Protein AF-A0A3B0SL34-F1 (afdb_monomer_lite)

pLDDT: mean 90.68, std 8.59, range [56.59, 98.12]

Sequence (74 aa):
MSDEAMQRAKDAEEHRRDYDGIMTASTEIGVPFAMALAVFFTSLVMANGIWVSLFAGVATYVFAHLVVKTFFSH

Secondary structure (DSSP, 8-state):
--HHHHHHHHHHHHHHHHHHHHHHHIIIIIHHHHHHHHHHHHHHHTT--HHHHHHHHHHHHHHHHHHHHHHH--

Foldseek 3Di:
DDPVVVVVVVVVVVVVVVVVVCCCCCQLQVVLQVQLVVQLVVCVVVVVDNVVSNVSSVVSSVVSNVVSCVPPVD

Organism: NCBI:txid652676

Radius of gyration: 19.48 Å; chains: 1; bounding box: 42×22×56 Å

Structure (mmCIF, N/CA/C/O backbone):
data_AF-A0A3B0SL34-F1
#
_entry.id   AF-A0A3B0SL34-F1
#
loop_
_atom_site.group_PDB
_atom_site.id
_atom_site.type_symbol
_atom_site.label_atom_id
_atom_site.label_alt_id
_atom_site.label_comp_id
_atom_site.label_asym_id
_atom_site.label_entity_id
_atom_site.label_seq_id
_atom_site.pdbx_PDB_ins_code
_atom_site.Cartn_x
_atom_site.Cartn_y
_atom_site.Cartn_z
_atom_site.occupancy
_atom_site.B_iso_or_equiv
_atom_site.auth_seq_id
_atom_site.auth_comp_id
_atom_site.auth_asym_id
_atom_site.auth_atom_id
_atom_site.pdbx_PDB_model_num
ATOM 1 N N . MET A 1 1 ? 23.230 1.141 -39.340 1.00 56.59 1 MET A N 1
ATOM 2 C CA . MET A 1 1 ? 22.126 1.913 -38.727 1.00 56.59 1 MET A CA 1
ATOM 3 C C . MET A 1 1 ? 22.623 3.336 -38.547 1.00 56.59 1 MET A C 1
ATOM 5 O O . MET A 1 1 ? 23.800 3.470 -38.243 1.00 56.59 1 MET A O 1
ATOM 9 N N . SER A 1 2 ? 21.807 4.366 -38.801 1.00 75.38 2 SER A N 1
ATOM 10 C CA . SER A 1 2 ? 22.216 5.746 -38.496 1.00 75.38 2 SER A CA 1
ATOM 11 C C . SER A 1 2 ? 22.289 5.942 -36.982 1.00 75.38 2 SER A C 1
ATOM 13 O O . SER A 1 2 ? 21.559 5.273 -36.245 1.00 75.38 2 SER A O 1
ATOM 15 N N . ASP A 1 3 ? 23.140 6.857 -36.522 1.00 77.62 3 ASP A N 1
ATOM 16 C CA . ASP A 1 3 ? 23.279 7.172 -35.095 1.00 77.62 3 ASP A CA 1
ATOM 17 C C . ASP A 1 3 ? 21.929 7.549 -34.463 1.00 77.62 3 ASP A C 1
ATOM 19 O O . ASP A 1 3 ? 21.614 7.098 -33.365 1.00 77.62 3 ASP A O 1
ATOM 23 N N . GLU A 1 4 ? 21.058 8.235 -35.210 1.00 79.06 4 GLU A N 1
ATOM 24 C CA . GLU A 1 4 ? 19.687 8.540 -34.782 1.00 79.06 4 GLU A CA 1
ATOM 25 C C . GLU A 1 4 ? 18.823 7.296 -34.525 1.00 79.06 4 GLU A C 1
ATOM 27 O O . GLU A 1 4 ? 18.030 7.274 -33.585 1.00 79.06 4 GLU A O 1
ATOM 32 N N . ALA A 1 5 ? 18.934 6.255 -35.357 1.00 79.50 5 ALA A N 1
ATOM 33 C CA . ALA A 1 5 ? 18.150 5.032 -35.182 1.00 79.50 5 ALA A CA 1
ATOM 34 C C . ALA A 1 5 ? 18.595 4.258 -33.932 1.00 79.50 5 ALA A C 1
ATOM 36 O O . ALA A 1 5 ? 17.767 3.674 -33.236 1.00 79.50 5 ALA A O 1
ATOM 37 N N . MET A 1 6 ? 19.895 4.295 -33.630 1.00 79.94 6 MET A N 1
ATOM 38 C CA . MET A 1 6 ? 20.462 3.691 -32.426 1.00 79.94 6 MET A CA 1
ATOM 39 C C . MET A 1 6 ? 20.104 4.491 -31.166 1.00 79.94 6 MET A C 1
ATOM 41 O O . MET A 1 6 ? 19.845 3.900 -30.120 1.00 79.94 6 MET A O 1
ATOM 45 N N . GLN A 1 7 ? 20.036 5.819 -31.269 1.00 83.12 7 GLN A N 1
ATOM 46 C CA . GLN A 1 7 ? 19.649 6.700 -30.167 1.00 83.12 7 GLN A CA 1
ATOM 47 C C . GLN A 1 7 ? 18.163 6.539 -29.809 1.00 83.12 7 GLN A C 1
ATOM 49 O O . GLN A 1 7 ? 17.845 6.295 -28.650 1.00 83.12 7 GLN A O 1
ATOM 54 N N . ARG A 1 8 ? 17.262 6.503 -30.804 1.00 81.94 8 ARG A N 1
ATOM 55 C CA . ARG A 1 8 ? 15.830 6.231 -30.564 1.00 81.94 8 ARG A CA 1
ATOM 56 C C . ARG A 1 8 ? 15.568 4.856 -29.949 1.00 81.94 8 ARG A C 1
ATOM 58 O O . ARG A 1 8 ? 1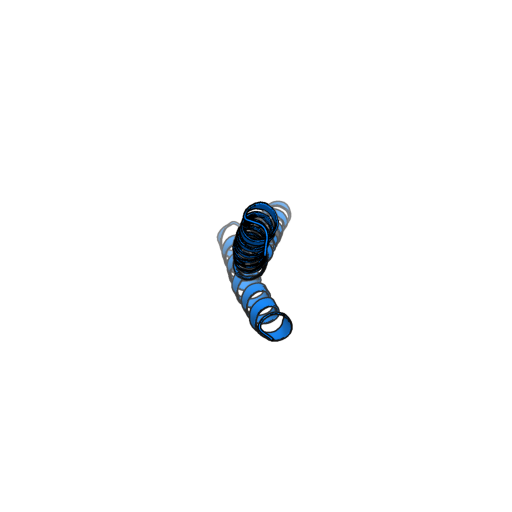4.635 4.714 -29.167 1.00 81.94 8 ARG A O 1
ATOM 65 N N . ALA A 1 9 ? 16.354 3.841 -30.315 1.00 85.88 9 ALA A N 1
ATOM 66 C CA . ALA A 1 9 ? 16.225 2.510 -29.725 1.00 85.88 9 ALA A CA 1
ATOM 67 C C . ALA A 1 9 ? 16.587 2.518 -28.231 1.00 85.88 9 ALA A C 1
ATOM 69 O O . ALA A 1 9 ? 15.847 1.955 -27.429 1.00 85.88 9 ALA A O 1
ATOM 70 N N . LYS A 1 10 ? 17.666 3.219 -27.856 1.00 86.50 10 LYS A N 1
ATOM 71 C CA . LYS A 1 10 ? 18.068 3.385 -26.451 1.00 86.50 10 LYS A CA 1
ATOM 72 C C . LYS A 1 10 ? 17.035 4.159 -25.637 1.00 86.50 10 LYS A C 1
ATOM 74 O O . LYS A 1 10 ? 16.666 3.701 -24.561 1.00 86.50 10 LYS A O 1
ATOM 79 N N . ASP A 1 11 ? 16.522 5.267 -26.168 1.00 89.44 11 ASP A N 1
ATOM 80 C CA . ASP A 1 11 ? 15.491 6.055 -25.482 1.00 89.44 11 ASP A CA 1
ATOM 81 C C . ASP A 1 11 ? 14.214 5.220 -25.265 1.00 89.44 11 ASP A C 1
ATOM 83 O O . ASP A 1 11 ? 13.608 5.246 -24.195 1.00 89.44 11 ASP A O 1
ATOM 87 N N . ALA A 1 12 ? 13.819 4.411 -26.255 1.00 88.62 12 ALA A N 1
ATOM 88 C CA . ALA A 1 12 ? 12.665 3.521 -26.134 1.00 88.62 12 ALA A CA 1
ATOM 89 C C . ALA A 1 12 ? 12.867 2.406 -25.089 1.00 88.62 12 ALA A C 1
ATOM 91 O O . ALA A 1 12 ? 11.917 2.040 -24.394 1.00 88.62 12 ALA A O 1
ATOM 92 N N . GLU A 1 13 ? 14.079 1.859 -24.973 1.00 90.12 13 GLU A N 1
ATOM 93 C CA . GLU A 1 13 ? 14.430 0.889 -23.929 1.00 90.12 13 GLU A CA 1
ATOM 94 C C . GLU A 1 13 ? 14.390 1.520 -22.534 1.00 90.12 13 GLU A C 1
ATOM 96 O O . GLU A 1 13 ? 13.841 0.922 -21.606 1.00 90.12 13 GLU A O 1
ATOM 101 N N . GLU A 1 14 ? 14.907 2.741 -22.388 1.00 89.06 14 GLU A N 1
ATOM 102 C CA . GLU A 1 14 ? 14.886 3.471 -21.121 1.00 89.06 14 GLU A CA 1
ATOM 103 C C . GLU A 1 14 ? 13.454 3.804 -20.685 1.00 89.06 14 GLU A C 1
ATOM 105 O O . GLU A 1 14 ? 13.065 3.486 -19.561 1.00 89.06 14 GLU A O 1
ATOM 110 N N . HIS A 1 15 ? 12.619 4.313 -21.595 1.00 90.62 15 HIS A N 1
ATOM 111 C CA . HIS A 1 15 ? 11.210 4.580 -21.305 1.00 90.62 15 HIS A CA 1
ATOM 112 C C . HIS A 1 15 ? 10.420 3.324 -20.925 1.00 90.62 15 HIS A C 1
ATOM 114 O O . HIS A 1 15 ? 9.551 3.396 -20.056 1.00 90.62 15 HIS A O 1
ATOM 120 N N . ARG A 1 16 ? 10.709 2.171 -21.545 1.00 91.25 16 ARG A N 1
ATOM 121 C CA . ARG A 1 16 ? 10.095 0.895 -21.145 1.00 91.25 16 ARG A CA 1
ATOM 122 C C . ARG A 1 16 ? 10.508 0.493 -19.740 1.00 91.25 16 ARG A C 1
ATOM 124 O O . ARG A 1 16 ? 9.644 0.160 -18.939 1.00 91.25 16 ARG A O 1
ATOM 131 N N . ARG A 1 17 ? 11.803 0.572 -19.428 1.00 92.44 17 ARG A N 1
ATOM 132 C CA . ARG A 1 17 ? 12.314 0.237 -18.095 1.00 92.44 17 ARG A CA 1
ATOM 133 C C . ARG A 1 17 ? 11.672 1.107 -17.017 1.00 92.44 17 ARG A C 1
ATOM 135 O O . ARG A 1 17 ? 11.271 0.594 -15.974 1.00 92.44 17 ARG A O 1
ATOM 142 N N . ASP A 1 18 ? 11.566 2.406 -17.271 1.00 93.06 18 ASP A N 1
ATOM 143 C CA . ASP A 1 18 ? 10.968 3.343 -16.325 1.00 93.06 18 ASP A CA 1
ATOM 144 C C . ASP A 1 18 ? 9.465 3.084 -16.162 1.00 93.06 18 ASP A C 1
ATOM 146 O O . ASP A 1 18 ? 8.962 3.062 -15.037 1.00 93.06 18 ASP A O 1
ATOM 150 N N . TYR A 1 19 ? 8.754 2.822 -17.265 1.00 89.75 19 TYR A N 1
ATOM 151 C CA . TYR A 1 19 ? 7.340 2.454 -17.231 1.00 89.75 19 TYR A CA 1
ATOM 152 C C . TYR A 1 19 ? 7.104 1.173 -16.425 1.00 89.75 19 TYR A C 1
ATOM 154 O O . TYR A 1 19 ? 6.283 1.184 -15.508 1.00 89.75 19 TYR A O 1
ATOM 162 N N . ASP A 1 20 ? 7.853 0.106 -16.703 1.00 90.31 20 ASP A N 1
ATOM 163 C CA . ASP A 1 20 ? 7.728 -1.175 -16.001 1.00 90.31 20 ASP A CA 1
ATOM 164 C C . ASP A 1 20 ? 8.041 -1.016 -14.507 1.00 90.31 20 ASP A C 1
ATOM 166 O O . ASP A 1 20 ? 7.328 -1.553 -13.655 1.00 90.31 20 ASP A O 1
ATOM 170 N N . GLY A 1 21 ? 9.056 -0.214 -14.167 1.00 90.12 21 GLY A N 1
ATOM 171 C CA . GLY A 1 21 ? 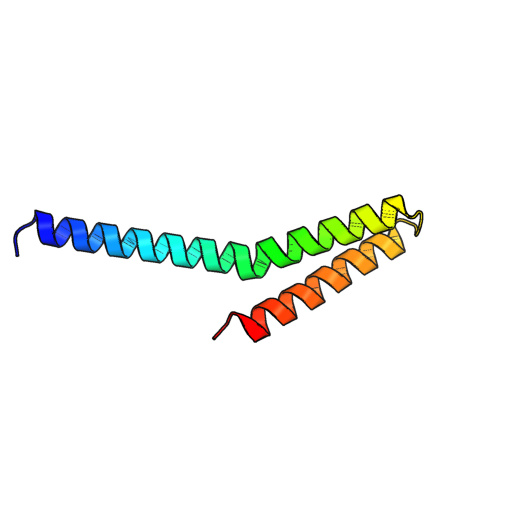9.398 0.102 -12.781 1.00 90.12 21 GLY A CA 1
ATOM 172 C C . GLY A 1 21 ? 8.269 0.830 -12.045 1.00 90.12 21 GLY A C 1
ATOM 173 O O . GLY A 1 21 ? 7.869 0.420 -10.950 1.00 90.12 21 GLY A O 1
ATOM 174 N N . ILE A 1 22 ? 7.712 1.881 -12.653 1.00 91.19 22 ILE A N 1
ATOM 175 C CA . ILE A 1 22 ? 6.600 2.648 -12.072 1.00 91.19 22 ILE A CA 1
ATOM 176 C C . ILE A 1 22 ? 5.350 1.780 -11.958 1.00 91.19 22 ILE A C 1
ATOM 178 O O . ILE A 1 22 ? 4.671 1.816 -10.927 1.00 91.19 22 ILE A O 1
ATOM 182 N N . MET A 1 23 ? 5.036 1.006 -12.996 1.00 89.06 23 MET A N 1
ATOM 183 C CA . MET A 1 23 ? 3.846 0.165 -13.037 1.00 89.06 23 MET A CA 1
ATOM 184 C C . MET A 1 23 ? 3.916 -0.923 -11.967 1.00 89.06 23 MET A C 1
ATOM 186 O O . MET A 1 23 ? 2.944 -1.107 -11.234 1.00 89.06 23 MET A O 1
ATOM 190 N N . THR A 1 24 ? 5.077 -1.560 -11.803 1.00 88.06 24 THR A N 1
ATOM 191 C CA . THR A 1 24 ? 5.309 -2.570 -10.762 1.00 88.06 24 THR A CA 1
ATOM 192 C C . THR A 1 24 ? 5.149 -1.962 -9.371 1.00 88.06 24 THR A C 1
ATOM 194 O O . THR A 1 24 ? 4.330 -2.435 -8.587 1.00 88.06 24 THR A O 1
ATOM 197 N N . ALA A 1 25 ? 5.835 -0.854 -9.072 1.00 88.62 25 ALA A N 1
ATOM 198 C CA . ALA A 1 25 ? 5.754 -0.220 -7.753 1.00 88.62 25 ALA A CA 1
ATOM 199 C C . ALA A 1 25 ? 4.334 0.280 -7.422 1.00 88.62 25 ALA A C 1
ATOM 201 O O . ALA A 1 25 ? 3.831 0.093 -6.309 1.00 88.62 25 ALA A O 1
ATOM 202 N N . SER A 1 26 ? 3.667 0.896 -8.400 1.00 90.06 26 SER A N 1
ATOM 203 C CA . SER A 1 26 ? 2.303 1.409 -8.235 1.00 90.06 26 SER A CA 1
ATOM 204 C C . SER A 1 26 ? 1.307 0.277 -8.008 1.00 90.06 26 SER A C 1
ATOM 206 O O . SER A 1 26 ? 0.432 0.398 -7.152 1.00 90.06 26 SER A O 1
ATOM 208 N N . THR A 1 27 ? 1.453 -0.827 -8.737 1.00 87.62 27 THR A N 1
ATOM 209 C CA . THR A 1 27 ? 0.538 -1.968 -8.657 1.00 87.62 27 THR A CA 1
ATOM 210 C C . THR A 1 27 ? 0.775 -2.759 -7.374 1.00 87.62 27 THR A C 1
ATOM 212 O O . THR A 1 27 ? -0.161 -2.950 -6.602 1.00 87.62 27 THR A O 1
ATOM 215 N N . GLU A 1 28 ? 2.017 -3.151 -7.084 1.00 88.69 28 GLU A N 1
ATOM 216 C CA . GLU A 1 28 ? 2.345 -4.023 -5.949 1.00 88.69 28 GLU A CA 1
ATOM 217 C C . GLU A 1 28 ? 2.230 -3.338 -4.583 1.00 88.69 28 GLU A C 1
ATOM 219 O O . GLU A 1 28 ? 1.918 -4.002 -3.590 1.00 88.69 28 GLU A O 1
ATOM 224 N N . ILE A 1 29 ? 2.480 -2.026 -4.514 1.00 90.62 29 ILE A N 1
ATOM 225 C CA . ILE A 1 29 ? 2.523 -1.278 -3.247 1.00 90.62 29 ILE A CA 1
ATOM 226 C C . ILE A 1 29 ? 1.467 -0.174 -3.220 1.00 90.62 29 ILE A C 1
ATOM 228 O O . ILE A 1 29 ? 0.696 -0.081 -2.261 1.00 90.62 29 ILE A O 1
ATOM 232 N N . GLY A 1 30 ? 1.410 0.656 -4.265 1.00 92.88 30 GLY A N 1
ATOM 233 C CA . GLY A 1 30 ? 0.540 1.834 -4.309 1.00 92.88 30 GLY A CA 1
ATOM 234 C C . GLY A 1 30 ? -0.947 1.494 -4.179 1.00 92.88 30 GLY A C 1
ATOM 235 O O . GLY A 1 30 ? -1.631 2.048 -3.316 1.00 92.88 30 GLY A O 1
ATOM 236 N N . VAL A 1 31 ? -1.440 0.553 -4.989 1.00 93.25 31 VAL A N 1
ATOM 237 C CA . VAL A 1 31 ? -2.852 0.137 -4.988 1.00 93.25 31 VAL A CA 1
ATOM 238 C C . VAL A 1 31 ? -3.264 -0.481 -3.642 1.00 93.25 31 VAL A C 1
ATOM 240 O O . VAL A 1 31 ? -4.221 0.024 -3.045 1.00 93.25 31 VAL A O 1
ATOM 243 N N . PRO A 1 32 ? -2.552 -1.489 -3.088 1.00 96.12 32 PRO A N 1
ATOM 244 C CA . PRO A 1 32 ? -2.881 -2.034 -1.771 1.00 96.12 32 PRO A CA 1
ATOM 245 C C . PRO A 1 32 ? -2.873 -0.985 -0.659 1.00 96.12 32 PRO A C 1
ATOM 247 O O . PRO A 1 32 ? -3.758 -0.983 0.199 1.00 96.12 32 PRO A O 1
ATOM 250 N N . PHE A 1 33 ? -1.903 -0.068 -0.676 1.00 96.62 33 PHE A N 1
ATOM 251 C CA . PHE A 1 33 ? -1.799 0.981 0.333 1.00 96.62 33 PHE A CA 1
ATOM 252 C C . PHE A 1 33 ? -2.948 1.991 0.248 1.00 96.62 33 PHE A C 1
ATOM 254 O O . PHE A 1 33 ? -3.550 2.322 1.271 1.00 96.62 33 PHE A O 1
ATOM 261 N N . ALA A 1 34 ? -3.316 2.430 -0.957 1.00 97.38 34 ALA A N 1
ATOM 262 C CA . ALA A 1 34 ? -4.449 3.330 -1.157 1.00 97.38 34 ALA A CA 1
ATOM 263 C C . ALA A 1 34 ? -5.769 2.704 -0.669 1.00 97.38 34 ALA A C 1
ATOM 265 O O . ALA A 1 34 ? -6.549 3.361 0.024 1.00 97.38 34 ALA A O 1
ATOM 266 N N . MET A 1 35 ? -5.995 1.418 -0.960 1.00 97.31 35 MET A N 1
ATOM 267 C CA . MET A 1 35 ? -7.167 0.683 -0.468 1.00 97.31 35 MET A CA 1
ATOM 268 C C . MET A 1 35 ? -7.170 0.554 1.059 1.00 97.31 35 MET A C 1
ATOM 270 O O . MET A 1 35 ? -8.206 0.756 1.695 1.00 97.31 35 MET A O 1
ATOM 274 N N . ALA A 1 36 ? -6.016 0.259 1.658 1.00 98.06 36 ALA A N 1
ATOM 275 C CA . ALA A 1 36 ? -5.866 0.169 3.106 1.00 98.06 36 ALA A CA 1
ATOM 276 C C . ALA A 1 36 ? -6.199 1.491 3.809 1.00 98.06 36 ALA A C 1
ATOM 278 O O . ALA A 1 36 ? -6.931 1.492 4.802 1.00 98.06 36 ALA A O 1
ATOM 279 N N . LEU A 1 37 ? -5.7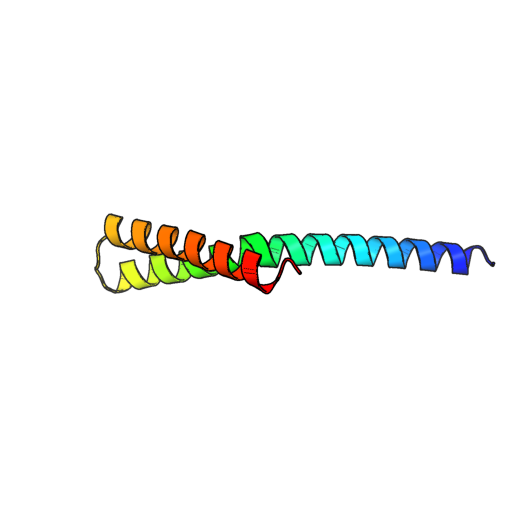15 2.616 3.272 1.00 97.94 37 LEU A N 1
ATOM 280 C CA . LEU A 1 37 ? -6.043 3.948 3.781 1.00 97.94 37 LEU A CA 1
ATOM 281 C C . LEU A 1 37 ? -7.536 4.251 3.649 1.00 97.94 37 LEU A C 1
ATOM 283 O O . LEU A 1 37 ? -8.137 4.743 4.604 1.00 97.94 37 LEU A O 1
ATOM 287 N N . ALA A 1 38 ? -8.145 3.927 2.506 1.00 98.12 38 ALA A N 1
ATOM 288 C CA . ALA A 1 38 ? -9.578 4.118 2.307 1.00 98.12 38 ALA A CA 1
ATOM 289 C C . ALA A 1 38 ? -10.389 3.373 3.380 1.00 98.12 38 ALA A C 1
ATOM 291 O O . ALA A 1 38 ? -11.196 3.989 4.073 1.00 98.12 38 ALA A O 1
ATOM 292 N N . VAL A 1 39 ? -10.109 2.084 3.601 1.00 98.06 39 VAL A N 1
ATOM 293 C CA . VAL A 1 39 ? -10.803 1.281 4.624 1.00 98.06 39 VAL A CA 1
ATOM 294 C C . VAL A 1 39 ? -10.543 1.804 6.037 1.00 98.06 39 VAL A C 1
ATOM 296 O O . VAL A 1 39 ? -11.480 1.886 6.834 1.00 98.06 39 VAL A O 1
ATOM 299 N N . PHE A 1 40 ? -9.306 2.202 6.349 1.00 98.00 40 PHE A N 1
ATOM 300 C CA . PHE A 1 40 ? -8.961 2.795 7.641 1.00 98.00 40 PHE A CA 1
ATOM 301 C C . PHE A 1 40 ? -9.816 4.035 7.936 1.00 98.00 40 PHE A C 1
ATOM 303 O O . PHE A 1 40 ? -10.488 4.090 8.969 1.00 98.00 40 PHE A O 1
ATOM 310 N N . PHE A 1 41 ? -9.849 5.007 7.020 1.00 97.75 41 PHE A N 1
ATOM 311 C CA . PHE A 1 41 ? -10.609 6.240 7.224 1.00 97.75 41 PHE A CA 1
ATOM 312 C C . PHE A 1 41 ? -12.119 6.003 7.207 1.00 97.75 41 PHE A C 1
ATOM 314 O O . PHE A 1 41 ? -12.821 6.553 8.055 1.00 97.75 41 PHE A O 1
ATOM 321 N N . THR A 1 42 ? -12.633 5.147 6.320 1.00 97.75 42 THR A N 1
ATOM 322 C CA . THR A 1 42 ? -14.055 4.777 6.323 1.00 97.75 42 THR A CA 1
ATOM 323 C C . THR A 1 42 ? -14.455 4.131 7.650 1.00 97.75 42 THR A C 1
ATOM 325 O O . THR A 1 42 ? -15.485 4.488 8.219 1.00 97.75 42 THR A O 1
ATOM 328 N N . SER A 1 43 ? -13.627 3.239 8.198 1.00 96.94 43 SER A N 1
ATOM 329 C CA . SER A 1 43 ? -13.882 2.611 9.498 1.00 96.94 43 SER A CA 1
ATOM 330 C C . SER A 1 43 ? -13.864 3.619 10.656 1.00 96.94 43 SER A C 1
ATOM 332 O O . SER A 1 43 ? -14.689 3.514 11.568 1.00 96.94 43 SER A O 1
ATOM 334 N N . LEU A 1 44 ? -12.984 4.627 10.609 1.00 96.19 44 LEU A N 1
ATOM 335 C CA . LEU A 1 44 ? -12.983 5.718 11.589 1.00 96.19 44 LEU A CA 1
ATOM 336 C C . LEU A 1 44 ? -14.267 6.551 11.513 1.00 96.19 44 LEU A C 1
ATOM 338 O O . LEU A 1 44 ? -14.852 6.856 12.551 1.00 96.19 44 LEU A O 1
ATOM 342 N N . VAL A 1 45 ? -14.727 6.879 10.301 1.00 97.12 45 VAL A N 1
ATOM 343 C CA . VAL A 1 45 ? -15.981 7.622 10.077 1.00 97.12 45 VAL A CA 1
ATOM 344 C C . VAL A 1 45 ? -17.194 6.845 10.599 1.00 97.12 45 VAL A C 1
ATOM 346 O O . VAL A 1 45 ? -18.116 7.447 11.139 1.00 97.12 45 VAL A O 1
ATOM 349 N N . MET A 1 46 ? -17.173 5.513 10.519 1.00 97.81 46 MET A N 1
ATOM 350 C CA . MET A 1 46 ? -18.220 4.644 11.077 1.00 97.81 46 MET A CA 1
ATOM 351 C C . MET A 1 46 ? -18.134 4.449 12.603 1.00 97.81 46 MET A C 1
ATOM 353 O O . MET A 1 46 ? -18.880 3.646 13.154 1.00 97.81 46 MET A O 1
ATOM 357 N N . ALA A 1 47 ? -17.250 5.173 13.299 1.00 95.12 47 ALA A N 1
ATOM 358 C CA . ALA A 1 47 ? -17.084 5.124 14.753 1.00 95.12 47 ALA A CA 1
ATOM 359 C C . ALA A 1 47 ? -16.692 3.744 15.326 1.00 95.12 47 ALA A C 1
ATOM 361 O O . ALA A 1 47 ? -16.892 3.480 16.510 1.00 95.12 47 ALA A O 1
ATOM 362 N N . ASN A 1 48 ? -16.034 2.890 14.532 1.00 92.94 48 ASN A N 1
ATOM 363 C CA . ASN A 1 48 ? -15.543 1.579 14.985 1.00 92.94 48 ASN A CA 1
ATOM 364 C C . ASN A 1 48 ? -14.362 1.665 15.979 1.00 92.94 48 ASN A C 1
ATOM 366 O O . ASN A 1 48 ? -13.935 0.656 16.538 1.00 92.94 48 ASN A O 1
ATOM 370 N N . GLY A 1 49 ? -13.801 2.860 16.190 1.00 95.25 49 GLY A N 1
ATOM 371 C CA . GLY A 1 49 ? -12.633 3.089 17.038 1.00 95.25 49 GLY A CA 1
ATOM 372 C C . GLY A 1 49 ? -11.300 2.889 16.309 1.00 95.25 49 GLY A C 1
ATOM 373 O O . GLY A 1 49 ? -11.213 2.251 15.256 1.00 95.25 49 GLY A O 1
ATOM 374 N N . ILE A 1 50 ? -10.232 3.471 16.865 1.00 95.94 50 ILE A N 1
ATOM 375 C CA . ILE A 1 50 ? -8.938 3.574 16.174 1.00 95.94 50 ILE A CA 1
ATOM 376 C C . ILE A 1 50 ? -8.242 2.222 15.989 1.00 95.94 50 ILE A C 1
ATOM 378 O O . ILE A 1 50 ? -7.700 1.960 14.921 1.00 95.94 50 ILE A O 1
ATOM 382 N N . TRP A 1 51 ? -8.318 1.335 16.985 1.00 96.88 51 TRP A N 1
ATOM 383 C CA . TRP A 1 51 ? -7.678 0.017 16.93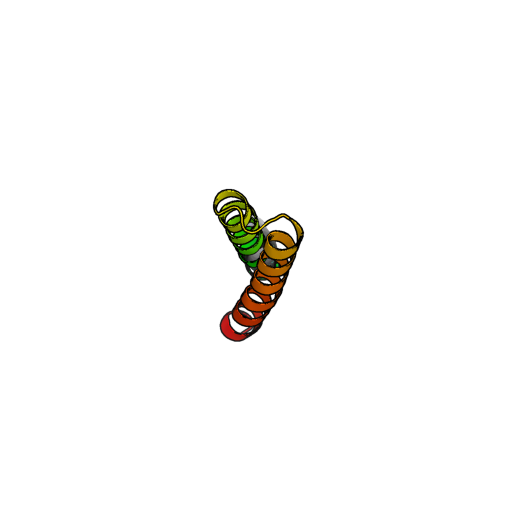2 1.00 96.88 51 TRP A CA 1
ATOM 384 C C . TRP A 1 51 ? -8.325 -0.909 15.903 1.00 96.88 51 TRP A C 1
ATOM 386 O O . TRP A 1 51 ? -7.620 -1.553 15.130 1.00 96.88 51 TRP A O 1
ATOM 396 N N . VAL A 1 52 ? -9.661 -0.927 15.846 1.00 96.75 52 VAL A N 1
ATOM 397 C CA . VAL A 1 52 ? -10.410 -1.705 14.848 1.00 96.75 52 VAL A CA 1
ATOM 398 C C . VAL A 1 52 ? -10.137 -1.171 13.449 1.00 96.75 52 VAL A C 1
ATOM 400 O O . VAL A 1 52 ? -9.886 -1.945 12.531 1.00 96.75 52 VAL A O 1
ATOM 403 N N . SER A 1 53 ? -10.116 0.153 13.294 1.00 96.88 53 SER A N 1
ATOM 404 C CA . SER A 1 53 ? -9.841 0.787 12.005 1.00 96.88 53 SER A CA 1
ATOM 405 C C . SER A 1 53 ? -8.422 0.494 11.526 1.00 96.88 53 SER A C 1
ATOM 407 O O . SER A 1 53 ? -8.234 0.151 10.361 1.00 96.88 53 SER A O 1
ATOM 409 N N . LEU A 1 54 ? -7.428 0.563 12.421 1.00 97.44 54 LEU A N 1
ATOM 410 C CA . LEU A 1 54 ? -6.039 0.219 12.110 1.00 97.44 54 LEU A CA 1
ATOM 411 C C . LEU A 1 54 ? -5.920 -1.244 11.674 1.00 97.44 54 LEU A C 1
ATOM 413 O O . LEU A 1 54 ? -5.313 -1.528 10.643 1.00 97.44 54 LEU A O 1
ATOM 417 N N . PHE A 1 55 ? -6.542 -2.159 12.421 1.00 97.81 55 PHE A N 1
ATOM 418 C CA . PHE A 1 55 ? -6.579 -3.572 12.058 1.00 97.81 55 PHE A CA 1
ATOM 419 C C . PHE A 1 55 ? -7.238 -3.788 10.689 1.00 97.81 55 PHE A C 1
ATOM 421 O O . PHE A 1 55 ? -6.677 -4.492 9.854 1.00 97.81 55 PHE A O 1
ATOM 428 N N . ALA A 1 56 ? -8.378 -3.144 10.424 1.00 97.06 56 ALA A N 1
ATOM 429 C CA . ALA A 1 56 ? -9.075 -3.234 9.143 1.00 97.06 56 ALA A CA 1
ATOM 430 C C . ALA A 1 56 ? -8.219 -2.711 7.976 1.00 97.06 56 ALA A C 1
ATOM 432 O O . ALA A 1 56 ? -8.167 -3.344 6.920 1.00 97.06 56 ALA A O 1
ATOM 433 N N . GLY A 1 57 ? -7.501 -1.601 8.173 1.00 97.69 57 GLY A N 1
ATOM 434 C CA . GLY A 1 57 ? -6.553 -1.072 7.192 1.00 97.69 57 GLY A CA 1
ATOM 435 C C . GLY A 1 57 ? -5.415 -2.053 6.900 1.00 97.69 57 GLY A C 1
ATOM 436 O O . GLY A 1 57 ? -5.176 -2.390 5.742 1.00 97.69 57 GLY A O 1
ATOM 437 N N . VAL A 1 58 ? -4.758 -2.585 7.938 1.00 97.62 58 VAL A N 1
ATOM 438 C CA . VAL A 1 58 ? -3.666 -3.566 7.783 1.00 97.62 58 VAL A CA 1
ATOM 439 C C . VAL A 1 58 ? -4.159 -4.854 7.121 1.00 97.62 58 VAL A C 1
ATOM 441 O O . VAL A 1 58 ? -3.520 -5.350 6.194 1.00 97.62 58 VAL A O 1
ATOM 444 N N . ALA A 1 59 ? -5.310 -5.379 7.544 1.00 97.75 59 ALA A N 1
ATOM 445 C CA . ALA A 1 59 ? -5.910 -6.567 6.945 1.00 97.75 59 ALA A CA 1
ATOM 446 C C . ALA A 1 59 ? -6.220 -6.347 5.455 1.00 97.75 59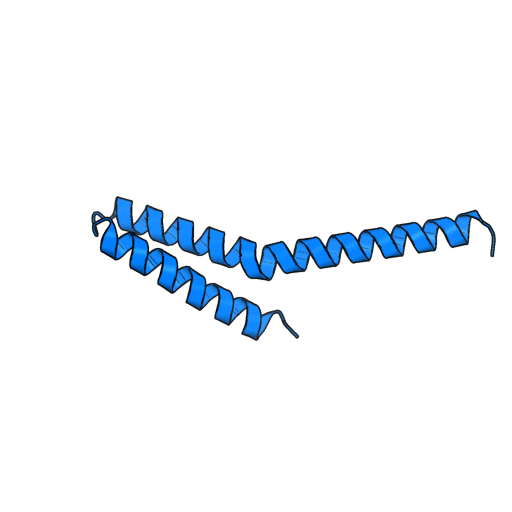 ALA A C 1
ATOM 448 O O . ALA A 1 59 ? -5.920 -7.208 4.629 1.00 97.75 59 ALA A O 1
ATOM 449 N N . THR A 1 60 ? -6.744 -5.169 5.104 1.00 97.88 60 THR A N 1
ATOM 450 C CA . THR A 1 60 ? -7.002 -4.780 3.711 1.00 97.88 60 THR A CA 1
ATOM 451 C C . THR A 1 60 ? -5.711 -4.691 2.907 1.00 97.88 60 THR A C 1
ATOM 453 O O . THR A 1 60 ? -5.673 -5.209 1.796 1.00 97.88 60 THR A O 1
ATOM 456 N N . TYR A 1 61 ? -4.647 -4.097 3.461 1.00 97.44 61 TYR A N 1
ATOM 457 C CA . TYR A 1 61 ? -3.344 -4.028 2.795 1.00 97.44 61 TYR A CA 1
ATOM 458 C C . TYR A 1 61 ? -2.820 -5.423 2.460 1.00 97.44 61 TYR A C 1
ATOM 460 O O . TYR A 1 61 ? -2.486 -5.694 1.310 1.00 97.44 61 TYR A O 1
ATOM 468 N N . VAL A 1 62 ? -2.779 -6.319 3.453 1.00 96.88 62 VAL A N 1
ATOM 469 C CA . VAL A 1 62 ? -2.273 -7.686 3.269 1.00 96.88 62 VAL A CA 1
ATOM 470 C C . VAL A 1 62 ? -3.113 -8.426 2.236 1.00 96.88 62 VAL A C 1
ATOM 472 O O . VAL A 1 62 ? -2.560 -9.031 1.321 1.00 96.88 62 VAL A O 1
ATOM 475 N N . PHE A 1 63 ? -4.441 -8.341 2.336 1.00 96.38 63 PHE A N 1
ATOM 476 C CA . PHE A 1 63 ? -5.338 -8.980 1.381 1.00 96.38 63 PHE A CA 1
ATOM 477 C C . PHE A 1 63 ? -5.141 -8.442 -0.042 1.00 96.38 63 PHE A C 1
ATOM 479 O O . PHE A 1 63 ? -4.922 -9.222 -0.966 1.00 96.38 63 PHE A O 1
ATOM 486 N N . ALA A 1 64 ? -5.158 -7.120 -0.224 1.00 95.31 64 ALA A N 1
ATOM 487 C CA . ALA A 1 64 ? -4.980 -6.494 -1.529 1.00 95.31 64 ALA A CA 1
ATOM 488 C C . ALA A 1 64 ? -3.591 -6.780 -2.114 1.00 95.31 64 ALA A C 1
ATOM 490 O O . ALA A 1 64 ? -3.485 -7.064 -3.302 1.00 95.31 64 ALA A O 1
ATOM 491 N N . HIS A 1 65 ? -2.537 -6.785 -1.295 1.00 94.12 65 HIS A N 1
ATOM 492 C CA . HIS A 1 65 ? -1.187 -7.132 -1.736 1.00 94.12 65 HIS A CA 1
ATOM 493 C C . HIS A 1 65 ? -1.100 -8.592 -2.203 1.00 94.12 65 HIS A C 1
ATOM 495 O O . HIS A 1 65 ? -0.510 -8.869 -3.244 1.00 94.12 65 HIS A O 1
ATOM 501 N N . LEU A 1 66 ? -1.737 -9.528 -1.488 1.00 93.56 66 LEU A N 1
ATOM 502 C CA . LEU A 1 66 ? -1.818 -10.929 -1.914 1.00 93.56 66 LEU A CA 1
ATOM 503 C C . LEU A 1 66 ? -2.597 -11.086 -3.221 1.00 93.56 66 LEU A C 1
ATOM 505 O O . LEU A 1 66 ? -2.144 -11.811 -4.104 1.00 93.56 66 LEU A O 1
ATOM 509 N N . VAL A 1 67 ? -3.735 -10.402 -3.366 1.00 92.69 67 VAL A N 1
ATOM 510 C CA . VAL A 1 67 ? -4.513 -10.392 -4.614 1.00 92.69 67 VAL A CA 1
ATOM 511 C C . VAL A 1 67 ? -3.656 -9.851 -5.751 1.00 92.69 67 VAL A C 1
ATOM 513 O O . VAL A 1 67 ? -3.517 -10.516 -6.772 1.00 92.69 67 VAL A O 1
ATOM 516 N N . VAL A 1 68 ? -3.012 -8.698 -5.566 1.00 90.94 68 VAL A N 1
ATOM 517 C CA . VAL A 1 68 ? -2.184 -8.110 -6.616 1.00 90.94 68 VAL A CA 1
ATOM 518 C C . VAL A 1 68 ? -1.067 -9.065 -7.034 1.00 90.94 68 VAL A C 1
ATOM 520 O O . VAL A 1 68 ? -0.920 -9.365 -8.215 1.00 90.94 68 VAL A O 1
ATOM 523 N N . LYS A 1 69 ? -0.341 -9.613 -6.062 1.00 87.50 69 LYS A N 1
ATOM 524 C CA . LYS A 1 69 ? 0.742 -10.563 -6.313 1.00 87.50 69 LYS A CA 1
ATOM 525 C C . LYS A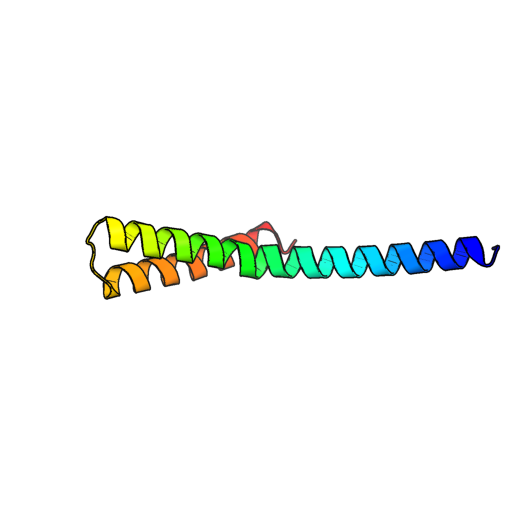 1 69 ? 0.264 -11.854 -6.984 1.00 87.50 69 LYS A C 1
ATOM 527 O O . LYS A 1 69 ? 0.993 -12.453 -7.762 1.00 87.50 69 LYS A O 1
ATOM 532 N N . THR A 1 70 ? -0.956 -12.296 -6.684 1.00 87.56 70 THR A N 1
ATOM 533 C CA . THR A 1 70 ? -1.513 -13.525 -7.264 1.00 87.56 70 THR A CA 1
ATOM 534 C C . THR A 1 70 ? -2.035 -13.310 -8.676 1.00 87.56 70 THR A C 1
ATOM 536 O O . THR A 1 70 ? -1.965 -14.243 -9.453 1.00 87.56 70 THR A O 1
ATOM 539 N N . PHE A 1 71 ? -2.566 -12.133 -9.016 1.00 83.06 71 PHE A N 1
ATOM 540 C CA . PHE A 1 71 ? -3.217 -11.906 -10.313 1.00 83.06 71 PHE A CA 1
ATOM 541 C C . PHE A 1 71 ? -2.370 -11.114 -11.319 1.00 83.06 71 PHE A C 1
ATOM 543 O O . PHE A 1 71 ? -2.621 -11.227 -12.516 1.00 83.06 71 PHE A O 1
ATOM 550 N N . PHE A 1 72 ? -1.395 -10.321 -10.863 1.00 75.25 72 PHE A N 1
ATOM 551 C CA . PHE A 1 72 ? -0.611 -9.422 -11.722 1.00 75.25 72 PHE A CA 1
ATOM 552 C C . PHE A 1 72 ? 0.889 -9.748 -11.784 1.00 75.25 72 PHE A C 1
ATOM 554 O O . PHE A 1 72 ? 1.594 -9.120 -12.564 1.00 75.25 72 PHE A O 1
ATOM 561 N N . SER A 1 73 ? 1.395 -10.721 -11.016 1.00 64.94 73 SER A N 1
ATOM 562 C CA . SER A 1 73 ? 2.794 -11.185 -11.116 1.00 64.94 73 SER A CA 1
ATOM 563 C C . SER A 1 73 ? 2.954 -12.384 -12.074 1.00 64.94 73 SER A C 1
ATOM 565 O O . SER A 1 73 ? 3.690 -13.327 -11.773 1.00 64.94 73 SER A O 1
ATOM 567 N N . HIS A 1 74 ? 2.236 -12.378 -13.201 1.00 60.06 74 HIS A N 1
ATOM 568 C CA . HIS A 1 74 ? 2.315 -13.368 -14.287 1.00 60.06 74 HIS A CA 1
ATOM 569 C C . HIS A 1 74 ? 2.737 -12.682 -15.583 1.00 60.06 74 HIS A C 1
ATOM 571 O O . HIS A 1 74 ? 3.499 -13.314 -16.346 1.00 60.06 74 HIS A O 1
#